Protein AF-A0A960UY89-F1 (afdb_monomer_lite)

Radius of gyration: 18.7 Å; chains: 1; bounding box: 37×29×59 Å

Structure (mmCIF, N/CA/C/O backbone):
data_AF-A0A960UY89-F1
#
_entry.id   AF-A0A960UY89-F1
#
loop_
_atom_site.group_PDB
_atom_site.id
_atom_site.type_symbol
_atom_site.label_atom_id
_atom_site.label_alt_id
_atom_site.label_comp_id
_atom_site.label_asym_id
_atom_site.label_entity_id
_atom_site.label_seq_id
_atom_site.pdbx_PDB_ins_code
_atom_site.Cartn_x
_atom_site.Cartn_y
_atom_site.Cartn_z
_atom_site.occupancy
_atom_site.B_iso_or_equiv
_atom_site.auth_seq_id
_atom_site.auth_comp_id
_atom_site.auth_asym_id
_atom_site.auth_atom_id
_atom_site.pdbx_PDB_model_num
ATOM 1 N N . MET A 1 1 ? 2.721 9.645 -23.659 1.00 60.47 1 MET A N 1
ATOM 2 C CA . MET A 1 1 ? 1.704 9.927 -22.624 1.00 60.47 1 MET A CA 1
ATOM 3 C C . MET A 1 1 ? 2.006 11.306 -22.073 1.00 60.47 1 MET A C 1
ATOM 5 O O . MET A 1 1 ? 3.174 11.582 -21.833 1.00 60.47 1 MET A O 1
ATOM 9 N N . ASP A 1 2 ? 1.003 12.168 -21.956 1.00 86.25 2 ASP A N 1
ATOM 10 C CA . ASP A 1 2 ? 1.181 13.529 -21.443 1.00 86.25 2 ASP A CA 1
ATOM 11 C C . ASP A 1 2 ? 1.506 13.514 -19.926 1.00 86.25 2 ASP A C 1
ATOM 13 O O . ASP A 1 2 ? 0.826 12.799 -19.178 1.00 86.25 2 ASP A O 1
ATOM 17 N N . PRO A 1 3 ? 2.523 14.264 -19.446 1.00 80.94 3 PRO A N 1
ATOM 18 C CA . PRO A 1 3 ? 2.884 14.326 -18.028 1.00 80.94 3 PRO A CA 1
ATOM 19 C C . PRO A 1 3 ? 1.728 14.700 -17.087 1.00 80.94 3 PRO A C 1
ATOM 21 O O . PRO A 1 3 ? 1.661 14.178 -15.972 1.00 80.94 3 PRO A O 1
ATOM 24 N N . GLN A 1 4 ? 0.783 15.545 -17.519 1.00 85.75 4 GLN A N 1
ATOM 25 C CA . GLN A 1 4 ? -0.360 15.925 -16.678 1.00 85.75 4 GLN A CA 1
ATOM 26 C C . GLN A 1 4 ? -1.356 14.769 -16.526 1.00 85.75 4 GLN A C 1
ATOM 28 O O . GLN A 1 4 ? -1.963 14.597 -15.467 1.00 85.75 4 GLN A O 1
ATOM 33 N N . SER A 1 5 ? -1.527 13.943 -17.561 1.00 87.19 5 SER A N 1
ATOM 34 C CA . SER A 1 5 ? -2.314 12.706 -17.470 1.00 87.19 5 SER A CA 1
ATOM 35 C C . SER A 1 5 ? -1.720 11.719 -16.460 1.00 87.19 5 SER A C 1
ATOM 37 O O . SER A 1 5 ? -2.461 11.092 -15.706 1.00 87.19 5 SER A O 1
ATOM 39 N N . VAL A 1 6 ? -0.392 11.594 -16.419 1.00 84.94 6 VAL A N 1
ATOM 40 C CA . VAL A 1 6 ? 0.311 10.702 -15.482 1.00 84.94 6 VAL A CA 1
ATOM 41 C C . VAL A 1 6 ? 0.147 11.185 -14.049 1.00 84.94 6 VAL A C 1
ATOM 43 O O . VAL A 1 6 ? -0.179 10.389 -13.173 1.00 84.94 6 VAL A O 1
ATOM 46 N N . ALA A 1 7 ? 0.343 12.483 -13.810 1.00 83.38 7 ALA A N 1
ATOM 47 C CA . ALA A 1 7 ? 0.178 13.070 -12.486 1.00 83.38 7 ALA A CA 1
ATOM 48 C C . ALA A 1 7 ? -1.252 12.866 -11.960 1.00 83.38 7 ALA A C 1
ATOM 50 O O . ALA A 1 7 ? -1.435 12.440 -10.821 1.00 83.38 7 ALA A O 1
ATOM 51 N N . ARG A 1 8 ? -2.266 13.071 -12.813 1.00 89.06 8 ARG A N 1
ATOM 52 C CA . ARG A 1 8 ? -3.670 12.794 -12.471 1.00 89.06 8 ARG A CA 1
ATOM 53 C C . ARG A 1 8 ? -3.909 11.322 -12.140 1.00 89.06 8 ARG A C 1
ATOM 55 O O . ARG A 1 8 ? -4.555 11.036 -11.137 1.00 89.06 8 ARG A O 1
ATOM 62 N N . GLN A 1 9 ? -3.363 10.396 -12.929 1.00 89.50 9 GLN A N 1
ATOM 63 C CA . GLN A 1 9 ? -3.503 8.966 -12.648 1.00 89.50 9 GLN A CA 1
ATOM 64 C C . GLN A 1 9 ? -2.811 8.570 -11.337 1.00 89.50 9 GLN A C 1
ATOM 66 O O . GLN A 1 9 ? -3.361 7.795 -10.560 1.00 89.50 9 GLN A O 1
ATOM 71 N N . ALA A 1 10 ? -1.626 9.116 -11.063 1.00 87.25 10 ALA A N 1
ATOM 72 C CA . ALA A 1 10 ? -0.887 8.839 -9.836 1.00 87.25 10 ALA A CA 1
ATOM 73 C C . ALA A 1 10 ? -1.630 9.347 -8.586 1.00 87.25 10 ALA A C 1
ATOM 75 O O . ALA A 1 10 ? -1.672 8.642 -7.578 1.00 87.25 10 ALA A O 1
ATOM 76 N N . LEU A 1 11 ? -2.272 10.518 -8.673 1.00 90.19 11 LEU A N 1
ATOM 77 C CA . LEU A 1 11 ? -3.156 11.040 -7.624 1.00 90.19 11 LEU A CA 1
ATOM 78 C C . LEU A 1 11 ? -4.372 10.132 -7.403 1.00 90.19 11 LEU A C 1
ATOM 80 O O . LEU A 1 11 ? -4.652 9.744 -6.271 1.00 90.19 11 LEU A O 1
ATOM 84 N N . GLN A 1 12 ? -5.052 9.733 -8.483 1.00 91.81 12 GLN A N 1
ATOM 85 C CA . GLN A 1 12 ? -6.197 8.820 -8.401 1.00 91.81 12 GLN A CA 1
ATOM 86 C C . GLN A 1 12 ? -5.821 7.471 -7.782 1.00 91.81 12 GLN A C 1
ATOM 88 O O . GLN A 1 12 ? -6.587 6.917 -6.999 1.00 91.81 12 GLN A O 1
ATOM 93 N N . ASP A 1 13 ? -4.646 6.936 -8.105 1.00 88.75 13 ASP A N 1
ATOM 94 C CA . ASP A 1 13 ? -4.158 5.685 -7.530 1.00 88.75 13 ASP A CA 1
ATOM 95 C C . ASP A 1 13 ? -3.875 5.809 -6.026 1.00 88.75 13 ASP A C 1
ATOM 97 O O . ASP A 1 13 ? -4.218 4.901 -5.264 1.00 88.75 13 ASP A O 1
ATOM 101 N N . GLY A 1 14 ? -3.287 6.931 -5.594 1.00 88.00 14 GLY A N 1
ATOM 102 C CA . GLY A 1 14 ? -3.092 7.243 -4.177 1.00 88.00 14 GLY A CA 1
ATOM 103 C C . GLY A 1 14 ? -4.417 7.290 -3.420 1.00 88.00 14 GLY A C 1
ATOM 104 O O . GLY A 1 14 ? -4.580 6.597 -2.411 1.00 88.00 14 GLY A O 1
ATOM 105 N N . GLN A 1 15 ? -5.391 8.023 -3.963 1.00 91.88 15 GLN A N 1
ATOM 106 C CA . GLN A 1 15 ? -6.732 8.131 -3.396 1.00 91.88 15 GLN A CA 1
ATOM 107 C C . GLN A 1 15 ? -7.441 6.770 -3.337 1.00 91.88 15 GLN A C 1
ATOM 109 O O . GLN A 1 15 ? -7.942 6.385 -2.283 1.00 91.88 15 GLN A O 1
ATOM 114 N N . ARG A 1 16 ? -7.413 5.987 -4.424 1.00 93.50 16 ARG A N 1
ATOM 115 C CA . ARG A 1 16 ? -8.025 4.648 -4.475 1.00 93.50 16 ARG A CA 1
ATOM 116 C C . ARG A 1 16 ? -7.434 3.700 -3.439 1.00 93.50 16 ARG A C 1
ATOM 118 O O . ARG A 1 16 ? -8.185 2.972 -2.793 1.00 93.50 16 ARG A O 1
ATOM 125 N N . LEU A 1 17 ? -6.106 3.686 -3.268 1.00 91.94 17 LEU A N 1
ATOM 126 C CA . LEU A 1 17 ? -5.483 2.810 -2.273 1.00 91.94 17 LEU A CA 1
ATOM 127 C C . LEU A 1 17 ? -5.895 3.216 -0.855 1.00 91.94 17 LEU A C 1
ATOM 129 O O . LEU A 1 17 ? -6.235 2.346 -0.049 1.00 91.94 17 LEU A O 1
ATOM 133 N N . LYS A 1 18 ? -5.896 4.522 -0.564 1.00 92.88 18 LYS A N 1
ATOM 134 C CA . LYS A 1 18 ? -6.349 5.071 0.718 1.00 92.88 18 LYS A CA 1
ATOM 135 C C . LYS A 1 18 ? -7.801 4.697 0.999 1.00 92.88 18 LYS A C 1
ATOM 137 O O . LYS A 1 18 ? -8.069 4.097 2.034 1.00 92.88 18 LYS A O 1
ATOM 142 N N . GLU A 1 19 ? -8.714 4.991 0.076 1.00 93.88 19 GLU A N 1
ATOM 143 C CA . GLU A 1 19 ? -10.149 4.711 0.209 1.00 93.88 19 GLU A CA 1
ATOM 144 C C . GLU A 1 19 ? -10.429 3.220 0.390 1.00 93.88 19 GLU A C 1
ATOM 146 O O . GLU A 1 19 ? -11.177 2.841 1.289 1.00 93.88 19 GLU A O 1
ATOM 151 N N . TYR A 1 20 ? -9.786 2.360 -0.405 1.00 94.56 20 TYR A N 1
ATOM 152 C CA . TYR A 1 20 ? -9.927 0.913 -0.268 1.00 94.56 20 TYR A CA 1
ATOM 153 C C . TYR A 1 20 ? -9.463 0.431 1.112 1.00 94.56 20 TYR A C 1
ATOM 155 O O . TYR A 1 20 ? -10.177 -0.302 1.799 1.00 94.56 20 TYR A O 1
ATOM 163 N N . THR A 1 21 ? -8.273 0.864 1.532 1.00 94.00 21 THR A N 1
ATOM 164 C CA . THR A 1 21 ? -7.660 0.451 2.802 1.00 94.00 21 THR A CA 1
ATOM 165 C C . THR A 1 21 ? -8.494 0.938 3.985 1.00 94.00 21 THR A C 1
ATOM 167 O O . THR A 1 21 ? -8.868 0.153 4.857 1.00 94.00 21 THR A O 1
ATOM 170 N N . GLN A 1 22 ? -8.876 2.214 3.967 1.00 94.06 22 GLN A N 1
ATOM 171 C CA . GLN A 1 22 ? -9.736 2.823 4.971 1.00 94.06 22 GLN A CA 1
ATOM 172 C C . GLN A 1 22 ? -11.115 2.155 5.014 1.00 94.06 22 GLN A C 1
ATOM 174 O O . GLN A 1 22 ? -11.619 1.867 6.097 1.00 94.06 22 GLN A O 1
ATOM 179 N N . GLY A 1 23 ? -11.711 1.855 3.858 1.00 93.81 23 GLY A N 1
ATOM 180 C CA . GLY A 1 23 ? -12.999 1.175 3.760 1.00 93.81 23 GLY A CA 1
ATOM 181 C C . GLY A 1 23 ? -12.979 -0.214 4.400 1.00 93.81 23 GLY A C 1
ATOM 182 O O . GLY A 1 23 ? -13.898 -0.558 5.144 1.00 93.81 23 GLY A O 1
ATOM 183 N N . LYS A 1 24 ? -11.906 -0.991 4.190 1.00 92.69 24 LYS A N 1
ATOM 184 C CA . LYS A 1 24 ? -11.717 -2.294 4.853 1.00 92.69 24 LYS A CA 1
ATOM 185 C C . LYS A 1 24 ? -11.602 -2.155 6.370 1.00 92.69 24 LYS A C 1
ATOM 187 O O . LYS A 1 24 ? -12.301 -2.857 7.094 1.00 92.69 24 LYS A O 1
ATOM 192 N N . MET A 1 25 ? -10.779 -1.222 6.842 1.00 94.12 25 MET A N 1
ATOM 193 C CA . MET A 1 25 ? -10.590 -0.961 8.274 1.00 94.12 25 MET A CA 1
ATOM 194 C C . MET A 1 25 ? -11.889 -0.506 8.959 1.00 94.12 25 MET A C 1
ATOM 196 O O . MET A 1 25 ? -12.242 -1.003 10.028 1.00 94.12 25 MET A O 1
ATOM 200 N N . ILE A 1 26 ? -12.646 0.398 8.328 1.00 91.31 26 ILE A N 1
ATOM 201 C CA . ILE A 1 26 ? -13.931 0.887 8.850 1.00 91.31 26 ILE A CA 1
ATOM 202 C C . ILE A 1 26 ? -14.976 -0.232 8.890 1.00 91.31 26 ILE A C 1
ATOM 204 O O . ILE A 1 26 ? 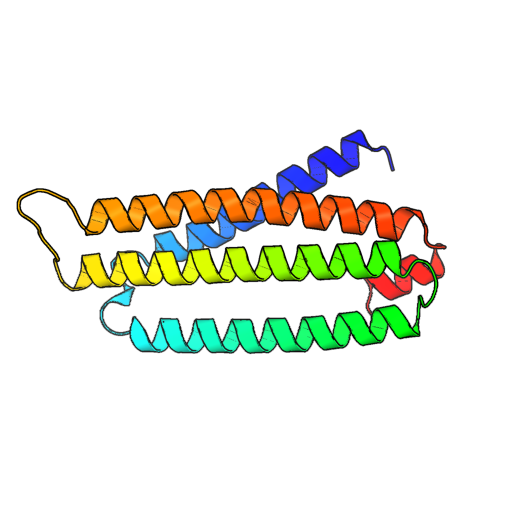-15.698 -0.343 9.877 1.00 91.31 26 ILE A O 1
ATOM 208 N N . ALA A 1 27 ? -15.046 -1.087 7.865 1.00 90.50 27 ALA A N 1
ATOM 209 C CA . ALA A 1 27 ? -16.001 -2.198 7.825 1.00 90.50 27 ALA A CA 1
ATOM 210 C C . ALA A 1 27 ? -15.834 -3.186 8.997 1.00 90.50 27 ALA A C 1
ATOM 212 O O . ALA A 1 27 ? -16.797 -3.854 9.396 1.00 90.50 27 ALA A O 1
ATOM 213 N N . TRP A 1 28 ? -14.617 -3.259 9.539 1.00 88.69 28 TRP A N 1
ATOM 214 C CA . TRP A 1 28 ? -14.214 -4.109 10.656 1.00 88.69 28 TRP A CA 1
ATOM 215 C C . TRP A 1 28 ? -14.244 -3.412 12.021 1.00 88.69 28 TRP A C 1
ATOM 217 O O . TRP A 1 28 ? -14.101 -4.078 13.045 1.00 88.69 28 TRP A O 1
ATOM 227 N N . ASN A 1 29 ? -14.464 -2.096 12.061 1.00 87.19 29 ASN A N 1
ATOM 228 C CA . ASN A 1 29 ? -14.492 -1.322 13.300 1.00 87.19 29 ASN A CA 1
ATOM 229 C C . ASN A 1 29 ? -15.499 -1.901 14.312 1.00 87.19 29 ASN A C 1
ATOM 231 O O . ASN A 1 29 ? -16.674 -2.085 13.987 1.00 87.19 29 ASN A O 1
ATOM 235 N N . GLY A 1 30 ? -15.028 -2.209 15.523 1.00 80.62 30 GLY A N 1
ATOM 236 C CA . GLY A 1 30 ? -15.831 -2.787 16.606 1.00 80.62 30 GLY A CA 1
ATOM 237 C C . GLY A 1 30 ? -16.211 -4.263 16.424 1.00 80.62 30 GLY A C 1
ATOM 238 O O . GLY A 1 30 ? -16.789 -4.855 17.329 1.00 80.62 30 GLY A O 1
ATOM 239 N N . LYS A 1 31 ? -15.874 -4.885 15.285 1.00 88.88 31 LYS A N 1
ATOM 240 C CA . LYS A 1 31 ? -16.177 -6.301 14.988 1.00 88.88 31 LYS A CA 1
ATOM 241 C C . LYS A 1 31 ? -14.987 -7.234 15.202 1.00 88.88 31 LYS A C 1
ATOM 243 O O . LYS A 1 31 ? -15.138 -8.447 15.109 1.00 88.88 31 LYS A O 1
ATOM 248 N N . VAL A 1 32 ? -13.806 -6.679 15.463 1.00 90.75 32 VAL A N 1
ATOM 249 C CA . VAL A 1 32 ? -12.542 -7.428 15.519 1.00 90.75 32 VAL A CA 1
ATOM 250 C C . VAL A 1 32 ? -12.079 -7.768 16.933 1.00 90.75 32 VAL A C 1
ATOM 252 O O . VAL A 1 32 ? -11.081 -8.460 17.065 1.00 90.75 32 VAL A O 1
ATOM 255 N N . CYS A 1 33 ? -12.781 -7.345 17.992 1.00 90.12 33 CYS A N 1
ATOM 256 C CA . CYS A 1 33 ? -12.284 -7.462 19.371 1.00 90.12 33 CYS A CA 1
ATOM 257 C C . CYS A 1 33 ? -11.886 -8.888 19.7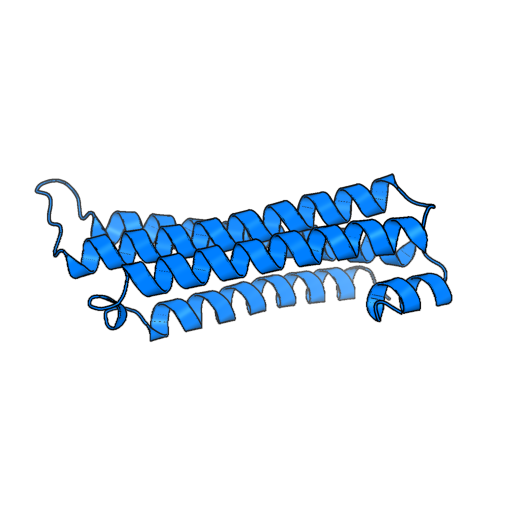82 1.00 90.12 33 CYS A C 1
ATOM 259 O O . CYS A 1 33 ? -10.818 -9.076 20.357 1.00 90.12 33 CYS A O 1
ATOM 261 N N . ASN A 1 34 ? -12.688 -9.894 19.425 1.00 89.50 34 ASN A N 1
ATOM 262 C CA . ASN A 1 34 ? -12.427 -11.287 19.808 1.00 89.50 34 ASN A CA 1
ATOM 263 C C . ASN A 1 34 ? -11.284 -11.946 19.011 1.00 89.50 34 ASN A C 1
ATOM 265 O O . ASN A 1 34 ? -10.751 -12.954 19.455 1.00 89.50 34 ASN A O 1
ATOM 269 N N . GLY A 1 35 ? -10.912 -11.396 17.850 1.00 91.31 35 GLY A N 1
ATOM 270 C CA . GLY A 1 35 ? -9.905 -11.964 16.941 1.00 91.31 35 GLY A CA 1
ATOM 271 C C . GLY A 1 35 ? -8.790 -10.985 16.573 1.00 91.31 35 GLY A C 1
ATOM 272 O O . GLY A 1 35 ? -8.091 -11.192 15.585 1.00 91.31 35 GLY A O 1
ATOM 273 N N . LEU A 1 36 ? -8.639 -9.889 17.325 1.00 93.94 36 LEU A N 1
ATOM 274 C CA . LEU A 1 36 ? -7.764 -8.775 16.954 1.00 93.94 36 LEU A CA 1
ATOM 275 C C . LEU A 1 36 ? -6.299 -9.211 16.839 1.00 93.94 36 LEU A C 1
ATOM 277 O O . LEU A 1 36 ? -5.603 -8.793 15.917 1.00 93.94 36 LEU A O 1
ATOM 281 N N . GLN A 1 37 ? -5.842 -10.064 17.760 1.00 93.81 37 GLN A N 1
ATOM 282 C CA . GLN A 1 37 ? -4.463 -10.555 17.771 1.00 93.81 37 GLN A CA 1
ATOM 283 C C . GLN A 1 37 ? -4.175 -11.498 16.599 1.00 93.81 37 GLN A C 1
ATOM 285 O O . GLN A 1 37 ? -3.116 -11.392 15.980 1.00 93.81 37 GLN A O 1
ATOM 290 N N . ASP A 1 38 ? -5.124 -12.365 16.247 1.00 94.62 38 ASP A N 1
ATOM 291 C CA . ASP A 1 38 ? -4.982 -13.254 15.092 1.00 94.62 38 ASP A CA 1
ATOM 292 C C . ASP A 1 38 ? -5.001 -12.452 13.787 1.00 94.62 38 ASP A C 1
ATOM 294 O O . ASP A 1 38 ? -4.122 -12.618 12.945 1.00 94.62 38 ASP A O 1
ATOM 298 N N . LEU A 1 39 ? -5.912 -11.480 13.663 1.00 93.56 39 LEU A N 1
ATOM 299 C CA . LEU A 1 39 ? -5.963 -10.580 12.511 1.00 93.56 39 LEU A CA 1
ATOM 300 C C . LEU A 1 39 ? -4.671 -9.762 12.356 1.00 93.56 39 LEU A C 1
ATOM 302 O O . LEU A 1 39 ? -4.201 -9.547 11.233 1.00 93.56 39 LEU A O 1
ATOM 306 N N . LYS A 1 40 ? -4.085 -9.311 13.472 1.00 95.25 40 LYS A N 1
ATOM 307 C CA . LYS A 1 40 ? -2.793 -8.620 13.477 1.00 95.25 40 LYS A CA 1
ATOM 308 C C . LYS A 1 40 ? -1.684 -9.529 12.953 1.00 95.25 40 LYS A C 1
ATOM 310 O O . LYS A 1 40 ? -0.974 -9.126 12.033 1.00 95.25 40 LYS A O 1
ATOM 315 N N . ARG A 1 41 ? -1.588 -10.758 13.465 1.00 96.69 41 ARG A N 1
ATOM 316 C CA . ARG A 1 41 ? -0.590 -11.749 13.033 1.00 96.69 41 ARG A CA 1
ATOM 317 C C . ARG A 1 41 ? -0.734 -12.106 11.552 1.00 96.69 41 ARG A C 1
ATOM 319 O O . ARG A 1 41 ? 0.257 -12.134 10.823 1.00 96.69 41 ARG A O 1
ATOM 326 N N . ASP A 1 42 ? -1.960 -12.318 11.083 1.00 95.94 42 ASP A N 1
ATOM 327 C CA . ASP A 1 42 ? -2.251 -12.588 9.672 1.00 95.94 42 ASP A CA 1
ATOM 328 C C . ASP A 1 42 ? -1.841 -11.419 8.777 1.00 95.94 42 ASP A C 1
ATOM 330 O O . ASP A 1 42 ? -1.304 -11.603 7.682 1.00 95.94 42 ASP A O 1
ATOM 334 N N . THR A 1 43 ? -2.078 -10.196 9.245 1.00 95.25 43 THR A N 1
ATOM 335 C CA . THR A 1 43 ? -1.685 -8.984 8.528 1.00 95.25 43 THR A CA 1
ATOM 336 C C . THR A 1 43 ? -0.166 -8.873 8.450 1.00 95.25 43 THR A C 1
ATOM 338 O O . THR A 1 43 ? 0.366 -8.692 7.356 1.00 95.25 43 THR A O 1
ATOM 341 N N . GLU A 1 44 ? 0.547 -9.061 9.562 1.00 96.38 44 GLU A N 1
ATOM 342 C CA . GLU A 1 44 ? 2.015 -9.097 9.600 1.00 96.38 44 GLU A CA 1
ATOM 343 C C . GLU A 1 44 ? 2.579 -10.161 8.641 1.00 96.38 44 GLU A C 1
ATOM 345 O O . GLU A 1 44 ? 3.468 -9.862 7.841 1.00 96.38 44 GLU A O 1
ATOM 350 N N . SER A 1 45 ? 2.006 -11.369 8.634 1.00 96.19 45 SER A N 1
ATOM 351 C CA . SER A 1 45 ? 2.374 -12.444 7.702 1.00 96.19 45 SER A CA 1
ATOM 352 C C . SER A 1 45 ? 2.183 -12.039 6.233 1.00 96.19 45 SER A C 1
ATOM 354 O O . SER A 1 45 ? 3.066 -12.245 5.396 1.00 96.19 45 SER A O 1
ATOM 356 N N . ARG A 1 46 ? 1.067 -11.375 5.903 1.00 95.31 46 ARG A N 1
ATOM 357 C CA . ARG A 1 46 ? 0.820 -10.855 4.547 1.00 95.31 46 ARG A CA 1
ATOM 358 C C . ARG A 1 46 ? 1.843 -9.809 4.126 1.00 95.31 46 ARG A C 1
ATOM 360 O O . ARG A 1 46 ? 2.273 -9.826 2.974 1.00 95.31 46 ARG A O 1
ATOM 367 N N . PHE A 1 47 ? 2.272 -8.939 5.035 1.00 96.44 47 PHE A N 1
ATOM 368 C CA . PHE A 1 47 ? 3.343 -7.990 4.737 1.00 96.44 47 PHE A CA 1
ATOM 369 C C . PHE A 1 47 ? 4.690 -8.675 4.513 1.00 96.44 47 PHE A C 1
ATOM 371 O O . PHE A 1 47 ? 5.411 -8.268 3.606 1.00 96.44 47 PHE A O 1
ATOM 378 N N . GLN A 1 48 ? 5.003 -9.753 5.236 1.00 95.69 48 GLN A N 1
ATOM 379 C CA . GLN A 1 48 ? 6.207 -10.547 4.957 1.00 95.69 48 GLN A CA 1
ATOM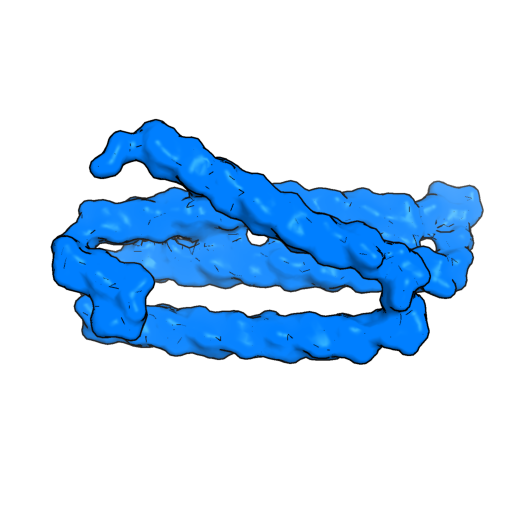 380 C C . GLN A 1 48 ? 6.183 -11.148 3.545 1.00 95.69 48 GLN A C 1
ATOM 382 O O . GLN A 1 48 ? 7.173 -11.051 2.818 1.00 95.69 48 GLN A O 1
ATOM 387 N N . MET A 1 49 ? 5.037 -11.677 3.103 1.00 95.69 49 MET A N 1
ATOM 388 C CA . MET A 1 49 ? 4.880 -12.159 1.723 1.00 95.69 49 MET A CA 1
ATOM 389 C C . MET A 1 49 ? 5.059 -11.035 0.690 1.00 95.69 49 MET A C 1
ATOM 391 O O . MET A 1 49 ? 5.704 -11.239 -0.338 1.00 95.69 49 MET A O 1
ATOM 395 N N . ILE A 1 50 ? 4.537 -9.832 0.961 1.00 94.38 50 ILE A N 1
ATOM 396 C CA . ILE A 1 50 ? 4.729 -8.657 0.091 1.00 94.38 50 ILE A CA 1
ATOM 397 C C . ILE A 1 50 ? 6.213 -8.275 0.006 1.00 94.38 50 ILE A C 1
ATOM 399 O O . ILE A 1 50 ? 6.713 -8.018 -1.090 1.00 94.38 50 ILE A O 1
ATOM 403 N N . LEU A 1 51 ? 6.933 -8.272 1.132 1.00 94.19 51 LEU A N 1
ATOM 404 C CA . LEU A 1 51 ? 8.365 -7.969 1.166 1.00 94.19 51 LEU A CA 1
ATOM 405 C C . LEU A 1 51 ? 9.170 -8.961 0.318 1.00 94.19 51 LEU A C 1
ATOM 407 O O . LEU A 1 51 ? 9.982 -8.534 -0.503 1.00 94.19 51 LEU A O 1
ATOM 411 N N . GLN A 1 52 ? 8.901 -10.261 0.453 1.00 94.62 52 GLN A N 1
ATOM 412 C CA . GLN A 1 52 ? 9.543 -11.304 -0.354 1.00 94.62 52 GLN A CA 1
ATOM 413 C C . GLN A 1 52 ? 9.220 -11.149 -1.846 1.00 94.62 52 GLN A C 1
ATOM 415 O O . GLN A 1 52 ? 10.119 -11.149 -2.687 1.00 94.62 52 GLN A O 1
ATOM 420 N N . ALA A 1 53 ? 7.947 -10.930 -2.191 1.00 93.44 53 ALA A N 1
ATOM 421 C CA . ALA A 1 53 ? 7.529 -10.711 -3.575 1.00 93.44 53 ALA A CA 1
ATOM 422 C C . ALA A 1 53 ? 8.204 -9.476 -4.198 1.00 93.44 53 ALA A C 1
ATOM 424 O O . ALA A 1 53 ? 8.600 -9.499 -5.364 1.00 93.44 53 ALA A O 1
ATOM 425 N N . ASN A 1 54 ? 8.381 -8.404 -3.424 1.00 93.75 54 ASN A N 1
ATOM 426 C CA . ASN A 1 54 ? 9.083 -7.208 -3.878 1.00 93.75 54 ASN A CA 1
ATOM 427 C C . ASN A 1 54 ? 10.580 -7.439 -4.083 1.00 93.75 54 ASN A C 1
ATOM 429 O O . ASN A 1 54 ? 11.130 -6.903 -5.042 1.00 93.75 54 ASN A O 1
ATOM 433 N N . GLN A 1 55 ? 11.232 -8.221 -3.217 1.00 93.81 55 GLN A N 1
ATOM 434 C CA . GLN A 1 55 ? 12.635 -8.599 -3.402 1.00 93.81 55 GLN A CA 1
ATOM 435 C C . GLN A 1 55 ? 12.807 -9.400 -4.694 1.00 93.81 55 GLN A C 1
ATOM 437 O O . GLN A 1 55 ? 13.651 -9.055 -5.518 1.00 93.81 55 GLN A O 1
ATOM 442 N N . HIS A 1 56 ? 11.948 -10.396 -4.931 1.00 92.69 56 HIS A N 1
ATOM 443 C CA . HIS A 1 56 ? 11.955 -11.152 -6.183 1.00 92.69 56 HIS A CA 1
ATOM 444 C C . HIS A 1 56 ? 11.735 -10.256 -7.402 1.00 92.69 56 HIS A C 1
ATOM 446 O O . HIS A 1 56 ? 12.457 -10.370 -8.392 1.00 92.69 56 HIS A O 1
ATOM 452 N N . LEU A 1 57 ? 10.783 -9.324 -7.326 1.00 91.69 57 LEU A N 1
ATOM 453 C CA . LEU A 1 57 ? 10.550 -8.359 -8.393 1.00 91.69 57 LEU A CA 1
ATOM 454 C C . LEU A 1 57 ? 11.779 -7.471 -8.640 1.00 91.69 57 LEU A C 1
ATOM 456 O O . LEU A 1 57 ? 12.130 -7.228 -9.792 1.00 91.69 57 LEU A O 1
ATOM 460 N N . GLN A 1 58 ? 12.454 -7.021 -7.580 1.00 93.50 58 GLN A N 1
ATOM 461 C CA . GLN A 1 58 ? 13.672 -6.218 -7.676 1.00 93.50 58 GLN A CA 1
ATOM 462 C C . GLN A 1 58 ? 14.797 -6.970 -8.379 1.00 93.50 58 GLN A C 1
ATOM 464 O O . GLN A 1 58 ? 15.401 -6.431 -9.309 1.00 93.50 58 GLN A O 1
ATOM 469 N N . THR A 1 59 ? 15.040 -8.222 -7.992 1.00 92.31 59 THR A N 1
ATOM 470 C CA . THR A 1 59 ? 16.043 -9.077 -8.634 1.00 92.31 59 THR A CA 1
ATOM 471 C C . THR A 1 59 ? 15.695 -9.345 -10.098 1.00 92.31 59 THR A C 1
ATOM 473 O O . THR A 1 59 ? 16.554 -9.216 -10.970 1.00 92.31 59 THR A O 1
ATOM 476 N N . ASN A 1 60 ? 14.431 -9.657 -10.394 1.00 90.25 60 ASN A N 1
ATOM 477 C CA . ASN A 1 60 ? 13.983 -9.932 -11.758 1.00 90.25 60 ASN A CA 1
ATOM 478 C C . ASN A 1 60 ? 14.119 -8.703 -12.659 1.00 90.25 60 ASN A C 1
ATOM 480 O O . ASN A 1 60 ? 14.640 -8.817 -13.767 1.00 90.25 60 ASN A O 1
ATOM 484 N N . MET A 1 61 ? 13.710 -7.524 -12.186 1.00 90.62 61 MET A N 1
ATOM 485 C CA . MET A 1 61 ? 13.860 -6.284 -12.948 1.00 90.62 61 MET A CA 1
ATOM 486 C C . MET A 1 61 ? 15.331 -5.932 -13.174 1.00 90.62 61 MET A C 1
ATOM 488 O O . MET A 1 61 ? 15.679 -5.522 -14.274 1.00 90.62 61 MET A O 1
ATOM 492 N N . ALA A 1 62 ? 16.206 -6.138 -12.184 1.00 91.81 62 ALA A N 1
ATOM 493 C CA . ALA A 1 62 ? 17.641 -5.903 -12.348 1.00 91.81 62 ALA A CA 1
ATOM 494 C C . ALA A 1 62 ? 18.287 -6.834 -13.388 1.00 91.81 62 ALA A C 1
ATOM 496 O O . ALA A 1 62 ? 19.214 -6.424 -14.078 1.00 91.81 62 ALA A O 1
ATOM 497 N N . ARG A 1 63 ? 17.785 -8.069 -13.526 1.00 90.44 63 ARG A N 1
ATOM 498 C CA . ARG A 1 63 ? 18.274 -9.033 -14.520 1.00 90.44 63 ARG A CA 1
ATOM 499 C C . ARG A 1 63 ? 17.888 -8.666 -15.955 1.00 90.44 63 ARG A C 1
ATOM 501 O O . ARG A 1 63 ? 18.700 -8.848 -16.852 1.00 90.44 63 ARG A O 1
ATOM 508 N N . HIS A 1 64 ? 16.656 -8.207 -16.171 1.00 87.50 64 HIS A N 1
ATOM 509 C CA . HIS A 1 64 ? 16.131 -7.950 -17.521 1.00 87.50 64 HIS A CA 1
ATOM 510 C C . HIS A 1 64 ? 16.347 -6.511 -17.988 1.00 87.50 64 HIS A C 1
ATOM 512 O O . HIS A 1 64 ? 16.401 -6.260 -19.184 1.00 87.50 64 HIS A O 1
ATOM 518 N N . VAL A 1 65 ? 16.472 -5.578 -17.046 1.00 87.88 65 VAL A N 1
ATOM 519 C CA . VAL A 1 65 ? 16.733 -4.164 -17.307 1.00 87.88 65 VAL A CA 1
ATOM 520 C C . VAL A 1 65 ? 17.904 -3.748 -16.417 1.00 87.88 65 VAL A C 1
ATOM 522 O O . VAL A 1 65 ? 17.682 -3.136 -15.368 1.00 87.88 65 VAL A O 1
ATOM 525 N N . PRO A 1 66 ? 19.143 -4.163 -16.749 1.00 86.88 66 PRO A N 1
ATOM 526 C CA . PRO A 1 66 ? 20.320 -3.849 -15.943 1.00 86.88 66 PRO A CA 1
ATOM 527 C C . PRO A 1 66 ? 20.649 -2.354 -15.990 1.00 86.88 66 PRO A C 1
ATOM 529 O O . PRO A 1 66 ? 21.048 -1.788 -14.969 1.00 86.88 66 PRO A O 1
ATOM 532 N N . GLU A 1 67 ? 20.394 -1.715 -17.133 1.00 86.19 67 GLU A N 1
ATOM 533 C CA . GLU A 1 67 ? 20.524 -0.276 -17.346 1.00 86.19 67 GLU A CA 1
ATOM 534 C C . GLU A 1 67 ? 19.523 0.516 -16.477 1.00 86.19 67 GLU A C 1
ATOM 536 O O . GLU A 1 67 ? 18.535 -0.022 -15.976 1.00 86.19 67 GLU A O 1
ATOM 541 N N . HIS A 1 68 ? 19.784 1.808 -16.249 1.00 90.75 68 HIS A N 1
ATOM 542 C CA . HIS A 1 68 ? 18.945 2.683 -15.405 1.00 90.75 68 HIS A CA 1
ATOM 543 C C . HIS A 1 68 ? 18.828 2.245 -13.931 1.00 90.75 68 HIS A C 1
ATOM 545 O O . HIS A 1 68 ? 17.765 2.338 -13.307 1.00 90.75 68 HIS A O 1
ATOM 551 N N . GLU A 1 69 ? 19.939 1.790 -13.344 1.00 91.88 69 GLU A N 1
ATOM 552 C CA . GLU A 1 69 ? 20.004 1.384 -11.935 1.00 91.88 69 GLU A CA 1
ATOM 553 C C . GLU A 1 69 ? 19.493 2.465 -10.972 1.00 91.88 69 GLU A C 1
ATOM 555 O O . GLU A 1 69 ? 18.785 2.138 -10.021 1.00 91.88 69 GLU A O 1
ATOM 560 N N . ALA A 1 70 ? 19.805 3.740 -11.218 1.00 93.06 70 ALA A N 1
ATOM 561 C CA . ALA A 1 70 ? 19.370 4.839 -10.360 1.00 93.06 70 ALA A CA 1
ATOM 562 C C . ALA A 1 70 ? 17.835 4.945 -10.302 1.00 93.06 70 ALA A C 1
ATOM 564 O O . ALA A 1 70 ? 17.250 4.995 -9.218 1.00 93.06 70 ALA A O 1
ATOM 565 N N . GLU A 1 71 ? 17.163 4.925 -11.456 1.00 93.81 71 GLU A N 1
ATOM 566 C CA . GLU A 1 71 ? 15.703 4.947 -11.541 1.00 93.81 71 GLU A CA 1
ATOM 567 C C . GLU A 1 71 ? 15.064 3.690 -10.936 1.00 93.81 71 GLU A C 1
ATOM 569 O O . GLU A 1 71 ? 14.068 3.794 -10.214 1.00 93.81 71 GLU A O 1
ATOM 574 N N . ARG A 1 72 ? 15.649 2.511 -11.184 1.00 93.94 72 ARG A N 1
ATOM 575 C CA . ARG A 1 72 ? 15.182 1.241 -10.612 1.00 93.94 72 ARG A CA 1
ATOM 576 C C . ARG A 1 72 ? 15.282 1.261 -9.085 1.00 93.94 72 ARG A C 1
ATOM 578 O O . ARG A 1 72 ? 14.310 0.951 -8.398 1.00 93.94 72 ARG A O 1
ATOM 585 N N . SER A 1 73 ? 16.430 1.664 -8.549 1.00 94.50 73 SER A N 1
ATOM 586 C CA . SER A 1 73 ? 16.677 1.755 -7.108 1.00 94.50 73 SER A CA 1
ATOM 587 C C . SER A 1 73 ? 15.747 2.759 -6.434 1.00 94.50 73 SER A C 1
ATOM 589 O O . SER A 1 73 ? 15.171 2.438 -5.393 1.00 94.50 73 SER A O 1
ATOM 591 N N . LEU A 1 74 ? 15.510 3.920 -7.056 1.00 96.12 74 LEU A N 1
ATOM 592 C CA . LEU A 1 74 ? 14.539 4.899 -6.565 1.00 96.12 74 LEU A CA 1
ATOM 593 C C . LEU A 1 74 ? 13.118 4.321 -6.527 1.00 96.12 74 LEU A C 1
ATOM 595 O O . LEU A 1 74 ? 12.421 4.463 -5.523 1.00 96.12 74 LEU A O 1
ATOM 599 N N . TYR A 1 75 ? 12.685 3.637 -7.591 1.00 95.50 75 TYR A N 1
ATOM 600 C CA . TYR A 1 75 ? 11.369 2.997 -7.625 1.00 95.50 75 TYR A CA 1
ATOM 601 C C . TYR A 1 75 ? 11.195 1.984 -6.482 1.00 95.50 75 TYR A C 1
ATOM 603 O O . TYR A 1 75 ? 10.192 2.031 -5.767 1.00 95.50 75 TYR A O 1
ATOM 611 N N . PHE A 1 76 ? 12.174 1.100 -6.262 1.00 95.88 76 PHE A N 1
ATOM 612 C CA . PHE A 1 76 ? 12.102 0.105 -5.187 1.00 95.88 76 PHE A CA 1
ATOM 613 C C . PHE A 1 76 ? 12.275 0.697 -3.789 1.00 95.88 76 PHE A C 1
ATOM 615 O O . PHE A 1 76 ? 11.701 0.173 -2.834 1.00 95.88 76 PHE A O 1
ATOM 622 N N . GLN A 1 77 ? 13.019 1.792 -3.639 1.00 97.06 77 GLN A N 1
ATOM 623 C CA . GLN A 1 77 ? 13.041 2.553 -2.395 1.00 97.06 77 GLN A CA 1
ATOM 624 C C . GLN A 1 77 ? 11.639 3.078 -2.066 1.00 97.06 77 GLN A C 1
ATOM 626 O O . GLN A 1 77 ? 11.097 2.739 -1.017 1.00 97.06 77 GLN A O 1
ATOM 631 N N . LEU A 1 78 ? 11.015 3.811 -2.988 1.00 97.31 78 LEU A N 1
ATOM 632 C CA . LEU A 1 78 ? 9.692 4.401 -2.766 1.00 97.31 78 LEU A CA 1
ATOM 633 C C . LEU A 1 78 ? 8.597 3.341 -2.607 1.00 97.31 78 LEU A C 1
ATOM 635 O O . LEU A 1 78 ? 7.640 3.535 -1.862 1.00 97.31 78 LEU A O 1
ATOM 639 N N . ARG A 1 79 ? 8.739 2.187 -3.265 1.00 96.12 79 ARG A N 1
ATOM 640 C CA . ARG A 1 79 ? 7.844 1.042 -3.061 1.00 96.12 79 ARG A CA 1
ATOM 641 C C . ARG A 1 79 ? 7.948 0.481 -1.641 1.00 96.12 79 ARG A C 1
ATOM 643 O O . ARG A 1 79 ? 6.913 0.213 -1.036 1.00 96.12 79 ARG A O 1
ATOM 650 N N . ARG A 1 80 ? 9.165 0.358 -1.092 1.00 96.19 80 ARG A N 1
ATOM 651 C CA . ARG A 1 80 ? 9.381 -0.040 0.312 1.00 96.19 80 ARG A CA 1
ATOM 652 C C . ARG A 1 80 ? 8.805 0.985 1.284 1.00 96.19 80 ARG A C 1
ATOM 654 O O . ARG A 1 80 ? 8.153 0.586 2.241 1.00 96.19 80 ARG A O 1
ATOM 661 N N . GLU A 1 81 ? 8.993 2.276 1.022 1.00 95.88 81 GLU A N 1
ATOM 662 C CA . GLU A 1 81 ? 8.401 3.352 1.830 1.00 95.88 81 GLU A CA 1
ATOM 663 C C . GLU A 1 81 ? 6.867 3.274 1.828 1.00 95.88 81 GLU A C 1
ATOM 665 O O . GLU A 1 81 ? 6.245 3.304 2.888 1.00 95.88 81 GLU A O 1
ATOM 670 N N . ARG A 1 82 ? 6.248 3.068 0.658 1.00 95.75 82 ARG A N 1
ATOM 671 C CA . ARG A 1 82 ? 4.797 2.867 0.532 1.00 95.75 82 ARG A CA 1
ATOM 672 C C . ARG A 1 82 ? 4.309 1.668 1.338 1.00 95.75 82 ARG A C 1
ATOM 674 O O . ARG A 1 82 ? 3.296 1.764 2.029 1.00 95.75 82 ARG A O 1
ATOM 681 N N . ASP A 1 83 ? 5.002 0.536 1.246 1.00 95.75 83 ASP A N 1
ATOM 682 C CA . ASP A 1 83 ? 4.623 -0.676 1.981 1.00 95.75 83 ASP A CA 1
ATOM 683 C C . ASP A 1 83 ? 4.800 -0.506 3.497 1.00 95.75 83 ASP A C 1
ATOM 685 O O . ASP A 1 83 ? 3.965 -0.989 4.262 1.00 95.75 83 ASP A O 1
ATOM 689 N N . ALA A 1 84 ? 5.824 0.235 3.932 1.00 94.69 84 ALA A N 1
ATOM 690 C CA . ALA A 1 84 ? 6.028 0.591 5.333 1.00 94.69 84 ALA A CA 1
ATOM 691 C C . ALA A 1 84 ? 4.921 1.518 5.865 1.00 94.69 84 ALA A C 1
ATOM 693 O O . ALA A 1 84 ? 4.415 1.285 6.962 1.00 94.69 84 ALA A O 1
ATOM 694 N N . GLU A 1 85 ? 4.488 2.519 5.092 1.00 94.94 85 GLU A N 1
ATOM 695 C CA . GLU A 1 85 ? 3.354 3.378 5.466 1.00 94.94 85 GLU A CA 1
ATOM 696 C C . GLU A 1 85 ? 2.038 2.594 5.520 1.00 94.94 85 GLU A C 1
ATOM 698 O O . GLU A 1 85 ? 1.252 2.755 6.456 1.00 94.94 85 GLU A O 1
ATOM 703 N N . LEU A 1 86 ? 1.807 1.683 4.567 1.00 95.94 86 LEU A N 1
ATOM 704 C CA . LEU A 1 86 ? 0.633 0.810 4.588 1.00 95.94 86 LEU A CA 1
ATOM 705 C C . LEU A 1 86 ? 0.642 -0.096 5.828 1.00 95.94 86 LEU A C 1
ATOM 707 O O . LEU A 1 86 ? -0.386 -0.243 6.490 1.00 95.94 86 LEU A O 1
ATOM 711 N N . TYR A 1 87 ? 1.798 -0.668 6.174 1.00 96.25 87 TYR A N 1
ATOM 712 C CA . TYR A 1 87 ? 1.978 -1.450 7.396 1.00 96.25 87 TYR A CA 1
ATOM 713 C C . TYR A 1 87 ? 1.709 -0.611 8.650 1.00 96.25 87 TYR A C 1
ATOM 715 O O . TYR A 1 87 ? 0.929 -1.015 9.512 1.00 96.25 87 TYR A O 1
ATOM 723 N N . ALA A 1 88 ? 2.295 0.586 8.733 1.00 95.31 88 ALA A N 1
ATOM 724 C CA . ALA A 1 88 ? 2.104 1.498 9.854 1.00 95.31 88 ALA A CA 1
ATOM 725 C C . ALA A 1 88 ? 0.633 1.909 10.019 1.00 95.31 88 ALA A C 1
ATOM 727 O O . ALA A 1 88 ? 0.144 1.979 11.146 1.00 95.31 88 ALA A O 1
ATOM 728 N N . ALA A 1 89 ? -0.095 2.122 8.918 1.00 96.06 89 ALA A N 1
ATOM 729 C CA . ALA A 1 89 ? -1.529 2.394 8.946 1.00 96.06 89 ALA A CA 1
ATOM 730 C C . ALA A 1 89 ? -2.330 1.213 9.522 1.00 96.06 89 ALA A C 1
ATOM 732 O O . ALA A 1 89 ? -3.215 1.425 10.351 1.00 96.06 89 ALA A O 1
ATOM 733 N N . TRP A 1 90 ? -1.997 -0.027 9.148 1.00 96.56 90 TRP A N 1
ATOM 734 C CA . TRP A 1 90 ? -2.609 -1.225 9.738 1.00 96.56 90 TRP A CA 1
ATOM 735 C C . TRP A 1 90 ? -2.290 -1.381 11.223 1.00 96.56 90 TRP A C 1
ATOM 737 O O . TRP A 1 90 ? -3.193 -1.643 12.015 1.00 96.56 90 TRP A O 1
ATOM 747 N N . MET A 1 91 ? -1.041 -1.159 11.629 1.00 96.62 91 MET A N 1
ATOM 748 C CA . MET A 1 91 ? -0.664 -1.225 13.042 1.00 96.62 91 MET A CA 1
ATOM 749 C C . MET A 1 91 ? -1.342 -0.132 13.875 1.00 96.62 91 MET A C 1
ATOM 751 O O . MET A 1 91 ? -1.806 -0.407 14.980 1.00 96.62 91 MET A O 1
ATOM 755 N N . ALA A 1 92 ? -1.469 1.085 13.337 1.00 95.81 92 ALA A N 1
ATOM 756 C CA . ALA A 1 92 ? -2.211 2.166 13.983 1.00 95.81 92 ALA A CA 1
ATOM 757 C C . ALA A 1 92 ? -3.710 1.846 14.092 1.00 95.81 92 ALA A C 1
ATOM 759 O O . ALA A 1 92 ? -4.319 2.105 15.128 1.00 95.81 92 ALA A O 1
ATOM 760 N N . TYR A 1 93 ? -4.298 1.225 13.063 1.00 96.19 93 TYR A N 1
ATOM 761 C CA . TYR A 1 93 ? -5.667 0.718 13.129 1.00 96.19 93 TYR A CA 1
ATOM 762 C C . TYR A 1 93 ? -5.829 -0.326 14.242 1.00 96.19 93 TYR A C 1
ATOM 764 O O . TYR A 1 93 ? -6.757 -0.216 15.039 1.00 96.19 93 TYR A O 1
ATOM 772 N N . PHE A 1 94 ? -4.921 -1.301 14.352 1.00 95.94 94 PHE A N 1
ATOM 773 C CA . PHE A 1 94 ? -4.991 -2.303 15.419 1.00 95.94 94 PHE A CA 1
ATOM 774 C C . PHE A 1 94 ? -4.833 -1.691 16.809 1.00 95.94 94 PHE A C 1
ATOM 776 O O . PHE A 1 94 ? -5.590 -2.060 17.701 1.00 95.94 94 PHE A O 1
ATOM 783 N N . ALA A 1 95 ? -3.936 -0.718 16.987 1.00 93.75 95 ALA A N 1
ATOM 784 C CA . ALA A 1 95 ? -3.801 0.012 18.248 1.00 93.75 95 ALA A CA 1
ATOM 785 C C . ALA A 1 95 ? -5.090 0.770 18.616 1.00 93.75 95 ALA A C 1
ATOM 787 O O . ALA A 1 95 ? -5.526 0.744 19.768 1.00 93.75 95 ALA A O 1
ATOM 788 N N . TRP A 1 96 ? -5.742 1.399 17.632 1.00 94.62 96 TRP A N 1
ATOM 789 C CA . TRP A 1 96 ? -7.036 2.051 17.828 1.00 94.62 96 TRP A CA 1
ATOM 790 C C . TRP A 1 96 ? -8.141 1.052 18.202 1.00 94.62 96 TRP A C 1
ATOM 792 O O . TRP A 1 96 ? -8.909 1.303 19.136 1.00 94.62 96 TRP A O 1
ATOM 802 N N . GLN A 1 97 ? -8.216 -0.093 17.521 1.00 94.56 97 GLN A N 1
ATOM 803 C CA . GLN A 1 97 ? -9.183 -1.139 17.858 1.00 94.56 97 GLN A CA 1
ATOM 804 C C . GLN A 1 97 ? -8.910 -1.729 19.241 1.00 94.56 97 GLN A C 1
ATOM 806 O O . GLN A 1 97 ? -9.848 -1.917 20.002 1.00 94.56 97 GLN A O 1
ATOM 811 N N . GLU A 1 98 ? -7.651 -1.949 19.614 1.00 93.69 98 GLU A N 1
ATOM 812 C CA . GLU A 1 98 ? -7.287 -2.454 20.938 1.00 93.69 98 GLU A CA 1
ATOM 813 C C . GLU A 1 98 ? -7.734 -1.496 22.049 1.00 93.69 98 GLU A C 1
ATOM 815 O O . GLU A 1 98 ? -8.386 -1.923 23.004 1.00 93.69 98 GLU A O 1
ATOM 820 N N . ALA A 1 99 ? -7.459 -0.196 21.892 1.00 90.62 99 ALA A N 1
ATOM 821 C CA . ALA A 1 99 ? -7.916 0.828 22.828 1.00 90.62 99 ALA A CA 1
ATOM 822 C C . ALA A 1 99 ? -9.451 0.860 22.938 1.00 90.62 99 ALA A C 1
ATOM 824 O O . ALA A 1 99 ? -9.984 0.978 24.042 1.00 90.62 99 ALA A O 1
ATOM 825 N N . SER A 1 100 ? -10.145 0.703 21.804 1.00 90.75 100 SER A N 1
ATOM 826 C CA . SER A 1 100 ? -11.611 0.670 21.741 1.00 90.75 100 SER A CA 1
ATOM 827 C C . SER A 1 100 ? -12.186 -0.570 22.436 1.00 90.75 100 SER A C 1
ATOM 829 O O . SER A 1 100 ? -13.094 -0.453 23.252 1.00 90.75 100 SER A O 1
ATOM 831 N N . CYS A 1 101 ? -11.643 -1.756 22.152 1.00 90.38 101 CYS A N 1
ATOM 832 C CA . CYS A 1 101 ? -12.112 -3.033 22.696 1.00 90.38 101 CYS A CA 1
ATOM 833 C C . CYS A 1 101 ? -11.858 -3.167 24.203 1.00 90.38 101 CYS A C 1
ATOM 835 O O . CYS A 1 101 ? -12.637 -3.809 24.898 1.00 90.38 101 CYS A O 1
ATOM 837 N N . GLN A 1 102 ? -10.777 -2.567 24.710 1.00 88.50 102 GLN A N 1
ATOM 838 C CA . GLN A 1 102 ? -10.444 -2.562 26.138 1.00 88.50 102 GLN A CA 1
ATOM 839 C C . GLN A 1 102 ? -11.165 -1.451 26.919 1.00 88.50 102 GLN A C 1
ATOM 841 O O . GLN A 1 102 ? -11.013 -1.381 28.135 1.00 88.50 102 GLN A O 1
ATOM 846 N N . GLY A 1 103 ? -11.917 -0.570 26.245 1.00 80.94 103 GLY A N 1
ATOM 847 C CA . GLY A 1 103 ? -12.622 0.540 26.889 1.00 80.94 103 GLY A CA 1
ATOM 848 C C . GLY A 1 103 ? -11.685 1.504 27.621 1.00 80.94 103 GLY A C 1
ATOM 849 O O . GLY A 1 103 ? -12.019 1.970 28.707 1.00 80.94 103 GLY A O 1
ATOM 850 N N . ARG A 1 104 ? -10.488 1.772 27.075 1.00 77.31 104 ARG A N 1
ATOM 851 C CA . ARG A 1 104 ? -9.497 2.629 27.745 1.00 77.31 104 ARG A CA 1
ATOM 852 C C . ARG A 1 104 ? -10.035 4.054 27.894 1.00 77.31 104 ARG A C 1
ATOM 854 O O . ARG A 1 104 ? -10.244 4.741 26.900 1.00 77.31 104 ARG A O 1
ATOM 861 N N . THR A 1 105 ? -10.173 4.515 29.132 1.00 74.88 105 THR A N 1
ATOM 862 C CA . THR A 1 105 ? -10.548 5.894 29.477 1.00 74.88 105 THR A CA 1
ATOM 863 C C . THR A 1 105 ? -9.452 6.540 30.315 1.00 74.88 105 THR A C 1
ATOM 865 O O . THR A 1 105 ? -8.964 5.915 31.258 1.00 74.88 105 THR A O 1
ATOM 868 N N . ALA A 1 106 ? -9.091 7.789 30.021 1.00 73.81 106 ALA A N 1
ATOM 869 C CA . ALA A 1 106 ? -8.203 8.591 30.858 1.00 73.81 106 ALA A CA 1
ATOM 870 C C . ALA A 1 106 ? -8.907 9.885 31.296 1.00 73.81 106 ALA A C 1
ATOM 872 O O . ALA A 1 106 ? -9.834 10.357 30.647 1.00 73.81 106 ALA A O 1
ATOM 873 N N . TRP A 1 107 ? -8.485 10.454 32.427 1.00 71.94 107 TRP A N 1
ATOM 874 C CA . TRP A 1 107 ? -9.100 11.670 32.984 1.00 71.94 107 TRP A CA 1
ATOM 875 C C . TRP A 1 107 ? -8.797 12.939 32.177 1.00 71.94 107 TRP A C 1
ATOM 877 O O . TRP A 1 107 ? -9.573 13.887 32.220 1.00 71.94 107 TRP A O 1
ATOM 887 N N . PHE A 1 108 ? -7.679 12.958 31.446 1.00 78.81 108 PHE A N 1
ATOM 888 C CA . PHE A 1 108 ? -7.192 14.136 30.714 1.00 78.81 108 PHE A CA 1
ATOM 889 C C . PHE A 1 108 ? -7.049 13.907 29.206 1.00 78.81 108 PHE A C 1
ATOM 891 O O . PHE A 1 108 ? -6.706 14.836 28.478 1.00 78.81 108 PHE A O 1
ATOM 898 N N . SER A 1 109 ? -7.304 12.688 28.731 1.00 82.50 109 SER A N 1
ATOM 899 C CA . SER A 1 109 ? -7.280 12.359 27.311 1.00 82.50 109 SER A CA 1
ATOM 900 C C . SER A 1 109 ? -8.297 11.278 26.973 1.00 82.50 109 SER A C 1
ATOM 902 O O . SER A 1 109 ? -8.750 10.530 27.839 1.00 82.50 109 SER A O 1
ATOM 904 N N . ASP A 1 110 ? -8.649 11.199 25.693 1.00 86.94 110 ASP A N 1
ATOM 905 C CA . ASP A 1 110 ? -9.383 10.075 25.124 1.00 86.94 110 ASP A CA 1
ATOM 906 C C . ASP A 1 110 ? -8.388 9.224 24.312 1.00 86.94 110 ASP A C 1
ATOM 908 O O . ASP A 1 110 ? -8.100 9.550 23.153 1.00 86.94 110 ASP A O 1
ATOM 912 N N . PRO A 1 111 ? -7.844 8.136 24.896 1.00 86.75 111 PRO A N 1
ATOM 913 C CA . PRO A 1 111 ? -6.879 7.276 24.218 1.00 86.75 111 PRO A CA 1
ATOM 914 C C . PRO A 1 111 ? -7.428 6.686 22.916 1.00 86.75 111 PRO A C 1
ATOM 916 O O . PRO A 1 111 ? -6.668 6.405 21.990 1.00 86.75 111 PRO A O 1
ATOM 919 N N . VAL A 1 112 ? -8.747 6.492 22.817 1.00 89.44 112 VAL A N 1
ATOM 920 C CA . VAL A 1 112 ? -9.386 5.974 21.606 1.00 89.44 112 VAL A CA 1
ATOM 921 C C . VAL A 1 112 ? -9.350 7.032 20.507 1.00 89.44 112 VAL A C 1
ATOM 923 O O . VAL A 1 112 ? -8.975 6.724 19.371 1.00 89.44 112 VAL A O 1
ATOM 926 N N . ALA A 1 113 ? -9.694 8.280 20.831 1.00 90.00 113 ALA A N 1
ATOM 927 C CA . ALA A 1 113 ? -9.629 9.391 19.885 1.00 90.00 113 ALA A CA 1
ATOM 928 C C . ALA A 1 113 ? -8.191 9.684 19.427 1.00 90.00 113 ALA A C 1
ATOM 930 O O . ALA A 1 113 ? -7.966 9.887 18.233 1.00 90.00 113 ALA A O 1
ATOM 931 N N . GLU A 1 114 ? -7.214 9.640 20.335 1.00 91.44 114 GLU A N 1
ATOM 932 C CA . GLU A 1 114 ? -5.795 9.831 20.007 1.00 91.44 114 GLU A CA 1
ATOM 933 C C . GLU A 1 114 ? -5.284 8.770 19.027 1.00 91.44 114 GLU A C 1
ATOM 935 O O . GLU A 1 114 ? -4.662 9.100 18.014 1.00 91.44 114 GLU A O 1
ATOM 940 N N . GLN A 1 115 ? -5.588 7.491 19.275 1.00 92.75 115 GLN A N 1
ATOM 941 C CA . GLN A 1 115 ? -5.180 6.411 18.371 1.00 92.75 115 GLN A CA 1
ATOM 942 C C . GLN A 1 115 ? -5.894 6.492 17.019 1.00 92.75 115 GLN A C 1
ATOM 944 O O . GLN A 1 115 ? -5.286 6.240 15.976 1.00 92.75 115 GLN A O 1
ATOM 949 N N . LYS A 1 116 ? -7.166 6.906 17.008 1.00 92.62 116 LYS A N 1
ATOM 950 C CA . LYS A 1 116 ? -7.912 7.155 15.769 1.00 92.62 116 LYS A CA 1
ATOM 951 C C . LYS A 1 116 ? -7.289 8.283 14.947 1.00 92.62 116 LYS A C 1
ATOM 953 O O . LYS A 1 116 ? -7.206 8.175 13.724 1.00 92.62 116 LYS A O 1
ATOM 958 N N . GLU A 1 117 ? -6.853 9.354 15.597 1.00 93.75 117 GLU A N 1
ATOM 959 C CA . GLU A 1 117 ? -6.174 10.469 14.939 1.00 93.75 117 GLU A CA 1
ATOM 960 C C . GLU A 1 117 ? -4.792 10.057 14.416 1.00 93.75 117 GLU A C 1
ATOM 962 O O . GLU A 1 117 ? -4.440 10.354 13.274 1.00 93.75 117 GLU A O 1
ATOM 967 N N . HIS A 1 118 ? -4.033 9.281 15.193 1.00 92.38 118 HIS A N 1
ATOM 968 C CA . HIS A 1 118 ? -2.772 8.709 14.726 1.00 92.38 118 HIS A CA 1
ATOM 969 C C . HIS A 1 118 ? -2.974 7.830 13.480 1.00 92.38 118 HIS A C 1
ATOM 971 O O . HIS A 1 118 ? -2.245 7.979 12.497 1.00 92.38 118 HIS A O 1
ATOM 977 N N . TRP A 1 119 ? -4.003 6.978 13.469 1.00 94.25 119 TRP A N 1
ATOM 978 C CA . TRP A 1 119 ? -4.385 6.199 12.290 1.00 94.25 119 TRP A CA 1
ATOM 979 C C . TRP A 1 119 ? -4.716 7.086 11.080 1.00 94.25 119 TRP A C 1
ATOM 981 O O . TRP A 1 119 ? -4.212 6.833 9.983 1.00 94.25 119 TRP A O 1
ATOM 991 N N . ARG A 1 120 ? -5.495 8.161 11.262 1.00 93.50 120 ARG A N 1
ATOM 992 C CA . ARG A 1 120 ? -5.818 9.107 10.178 1.00 93.50 120 ARG A CA 1
ATOM 993 C C . ARG A 1 120 ? -4.575 9.721 9.542 1.00 93.50 120 ARG A C 1
ATOM 995 O O . ARG A 1 120 ? -4.462 9.715 8.318 1.00 93.50 120 ARG A O 1
ATOM 1002 N N . ARG A 1 121 ? -3.611 10.166 10.350 1.00 93.56 121 ARG A N 1
ATOM 1003 C CA . ARG A 1 121 ? -2.344 10.724 9.844 1.00 93.56 121 ARG A CA 1
ATOM 1004 C C . ARG A 1 121 ? -1.545 9.708 9.028 1.00 93.56 121 ARG A C 1
ATOM 1006 O O . ARG A 1 121 ? -0.972 10.062 8.000 1.00 93.56 121 ARG A O 1
ATOM 1013 N N . ARG A 1 122 ? -1.545 8.429 9.427 1.00 92.38 122 ARG A N 1
ATOM 1014 C CA . ARG A 1 122 ? -0.905 7.353 8.644 1.00 92.38 122 ARG A CA 1
ATOM 1015 C C . ARG A 1 122 ? -1.576 7.138 7.290 1.00 92.38 122 ARG A C 1
ATOM 1017 O O . ARG A 1 122 ? -0.889 6.947 6.291 1.00 92.38 122 ARG A O 1
ATOM 1024 N N . MET A 1 123 ? -2.902 7.245 7.224 1.00 92.88 123 MET A N 1
ATOM 1025 C CA . MET A 1 123 ? -3.631 7.155 5.954 1.00 92.88 123 MET A CA 1
ATOM 1026 C C . MET A 1 123 ? -3.277 8.291 4.979 1.00 92.88 123 MET A C 1
ATOM 1028 O O . MET A 1 123 ? -3.256 8.070 3.769 1.00 92.88 123 MET A O 1
ATOM 1032 N N . GLU A 1 124 ? -2.972 9.491 5.476 1.00 91.25 124 GLU A N 1
ATOM 1033 C CA . GLU A 1 124 ? -2.477 10.601 4.646 1.00 91.25 124 GLU A CA 1
ATOM 1034 C C . GLU A 1 124 ? -1.036 10.376 4.164 1.00 91.25 124 GLU A C 1
ATOM 1036 O O . GLU A 1 124 ? -0.709 10.687 3.017 1.00 91.25 124 GLU A O 1
ATOM 1041 N N . GLY A 1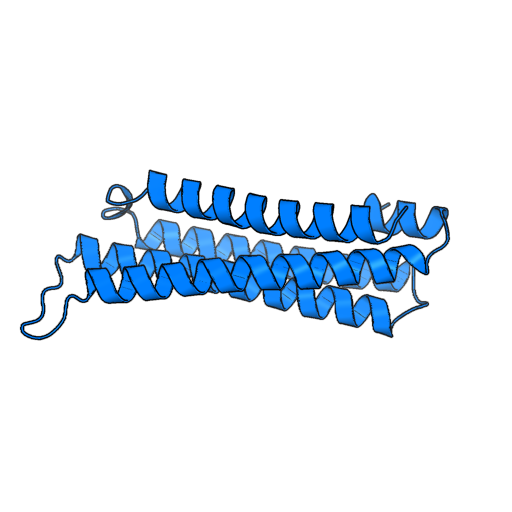 125 ? -0.174 9.801 5.011 1.00 90.69 125 GLY A N 1
ATOM 1042 C CA . GLY A 1 125 ? 1.182 9.388 4.627 1.00 90.69 125 GLY A CA 1
ATOM 1043 C C . GLY A 1 125 ? 1.181 8.339 3.511 1.00 90.69 125 GLY A C 1
ATOM 1044 O O . GLY A 1 125 ? 1.928 8.454 2.533 1.00 90.69 125 GLY A O 1
ATOM 1045 N N . LEU A 1 126 ? 0.269 7.365 3.593 1.00 92.50 126 LEU A N 1
ATOM 1046 C CA . LEU A 1 126 ? 0.082 6.342 2.566 1.00 92.50 126 LEU A CA 1
ATOM 1047 C C . LEU A 1 126 ? -0.244 6.950 1.194 1.00 92.50 126 LEU A C 1
ATOM 1049 O O . LEU A 1 126 ? 0.369 6.580 0.198 1.00 92.50 126 LEU A O 1
ATOM 1053 N N . GLU A 1 127 ? -1.168 7.906 1.128 1.00 92.31 127 GLU A N 1
ATOM 1054 C CA . GLU A 1 127 ? -1.542 8.564 -0.130 1.00 92.31 127 GLU A CA 1
ATOM 1055 C C . GLU A 1 127 ? -0.336 9.231 -0.813 1.00 92.31 127 GLU A C 1
ATOM 1057 O O . GLU A 1 127 ? -0.089 9.021 -2.005 1.00 92.31 127 GLU A O 1
ATOM 1062 N N . LYS A 1 128 ? 0.471 9.964 -0.035 1.00 92.50 128 LYS A N 1
ATOM 1063 C CA . LYS A 1 128 ? 1.686 10.633 -0.526 1.00 92.50 128 LYS A CA 1
ATOM 1064 C C . LYS A 1 128 ? 2.745 9.633 -0.994 1.00 92.50 128 LYS A C 1
ATOM 1066 O O . LYS A 1 128 ? 3.343 9.830 -2.050 1.00 92.50 128 LYS A O 1
ATOM 1071 N N . SER A 1 129 ? 2.963 8.549 -0.249 1.00 94.25 129 SER A N 1
ATOM 1072 C CA . SER A 1 129 ? 3.954 7.526 -0.620 1.00 94.25 129 SER A CA 1
ATOM 1073 C C . SER A 1 129 ? 3.579 6.786 -1.913 1.00 94.25 129 SER A C 1
ATOM 1075 O O . SER A 1 129 ? 4.443 6.544 -2.760 1.00 94.25 129 SER A O 1
ATOM 1077 N N . VAL A 1 130 ? 2.288 6.501 -2.135 1.00 94.38 130 VAL A N 1
ATOM 1078 C CA . VAL A 1 130 ? 1.798 5.920 -3.398 1.00 94.38 130 VAL A CA 1
ATOM 1079 C C . VAL A 1 130 ? 2.040 6.865 -4.566 1.00 94.38 130 VAL A C 1
ATOM 1081 O O . VAL A 1 130 ? 2.534 6.420 -5.604 1.00 94.38 130 VAL A O 1
ATOM 1084 N N . LEU A 1 131 ? 1.721 8.153 -4.401 1.00 93.25 131 LEU A N 1
ATOM 1085 C CA . LEU A 1 131 ? 1.955 9.171 -5.424 1.00 93.25 131 LEU A CA 1
ATOM 1086 C C . LEU A 1 131 ? 3.433 9.198 -5.836 1.00 93.25 131 LEU A C 1
ATOM 1088 O O . LEU A 1 131 ? 3.742 9.043 -7.019 1.00 93.25 131 LEU A O 1
ATOM 1092 N N . SER A 1 132 ? 4.344 9.319 -4.867 1.00 94.12 132 SER A N 1
ATOM 1093 C CA . SER A 1 132 ? 5.791 9.332 -5.114 1.00 94.12 132 SER A CA 1
ATOM 1094 C C . SER A 1 132 ? 6.256 8.073 -5.848 1.00 94.12 132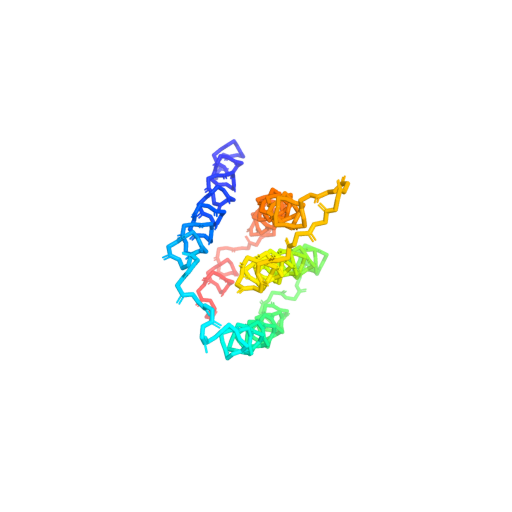 SER A C 1
ATOM 1096 O O . SER A 1 132 ? 6.933 8.166 -6.875 1.00 94.12 132 SER A O 1
ATOM 1098 N N . MET A 1 133 ? 5.836 6.891 -5.384 1.00 96.06 133 MET A N 1
ATOM 1099 C CA . MET A 1 133 ? 6.170 5.614 -6.022 1.00 96.06 133 MET A CA 1
ATOM 1100 C C . MET A 1 133 ? 5.658 5.543 -7.470 1.00 96.06 133 MET A C 1
ATOM 1102 O O . MET A 1 133 ? 6.375 5.077 -8.358 1.00 96.06 133 MET A O 1
ATOM 1106 N N . ARG A 1 134 ? 4.428 6.001 -7.739 1.00 94.19 134 ARG A N 1
ATOM 1107 C CA . ARG A 1 134 ? 3.836 5.991 -9.088 1.00 94.19 134 ARG A CA 1
ATOM 1108 C C . ARG A 1 134 ? 4.560 6.930 -10.044 1.00 94.19 134 ARG A C 1
ATOM 1110 O O . ARG A 1 134 ? 4.825 6.539 -11.181 1.00 94.19 134 ARG A O 1
ATOM 1117 N N . LEU A 1 135 ? 4.923 8.126 -9.587 1.00 93.75 135 LEU A N 1
ATOM 1118 C CA . LEU A 1 135 ? 5.705 9.072 -10.382 1.00 93.75 135 LEU A CA 1
ATOM 1119 C C . LEU A 1 135 ? 7.104 8.524 -10.692 1.00 93.75 135 LEU A C 1
ATOM 1121 O O . LEU A 1 135 ? 7.565 8.636 -11.829 1.00 93.75 135 LEU A O 1
ATOM 1125 N N . ALA A 1 136 ? 7.752 7.864 -9.728 1.00 94.31 136 ALA A N 1
ATOM 1126 C CA . ALA A 1 136 ? 9.037 7.207 -9.954 1.00 94.31 136 ALA A CA 1
ATOM 1127 C C . ALA A 1 136 ? 8.938 6.031 -10.935 1.00 94.31 136 ALA A C 1
ATOM 1129 O O . ALA A 1 136 ? 9.776 5.921 -11.827 1.00 94.31 136 ALA A O 1
ATOM 1130 N N . LEU A 1 137 ? 7.889 5.203 -10.839 1.00 93.56 137 LEU A N 1
ATOM 1131 C CA . LEU A 1 137 ? 7.638 4.134 -11.809 1.00 93.56 137 LEU A CA 1
ATOM 1132 C C . LEU A 1 137 ? 7.459 4.697 -13.220 1.00 93.56 137 LEU A C 1
ATOM 1134 O O . LEU A 1 137 ? 8.034 4.171 -14.166 1.00 93.56 137 LEU A O 1
ATOM 1138 N N . PHE A 1 138 ? 6.688 5.774 -13.374 1.00 92.19 138 PHE A N 1
ATOM 1139 C CA . PHE A 1 138 ? 6.517 6.408 -14.677 1.00 92.19 138 PHE A CA 1
ATOM 1140 C C . PHE A 1 138 ? 7.841 6.940 -15.231 1.00 92.19 138 PHE A C 1
ATOM 1142 O O . PHE A 1 138 ? 8.166 6.684 -16.390 1.00 92.19 138 PHE A O 1
ATOM 1149 N N . ARG A 1 139 ? 8.616 7.649 -14.400 1.00 92.00 139 ARG A N 1
ATOM 1150 C CA . ARG A 1 139 ? 9.945 8.144 -14.775 1.00 92.00 139 ARG A CA 1
ATOM 1151 C C . ARG A 1 139 ? 10.867 7.002 -15.200 1.00 92.00 139 ARG A C 1
ATOM 1153 O O . ARG A 1 139 ? 11.631 7.174 -16.139 1.00 92.00 139 ARG A O 1
ATOM 1160 N N . PHE A 1 140 ? 10.808 5.864 -14.519 1.00 93.62 140 PHE A N 1
ATOM 1161 C CA . PHE A 1 140 ? 11.583 4.689 -14.889 1.00 93.62 140 PHE A CA 1
ATOM 1162 C C . PHE A 1 140 ? 11.118 4.122 -16.237 1.00 93.62 140 PHE A C 1
ATOM 1164 O O . PHE A 1 140 ? 11.912 4.028 -17.165 1.00 93.62 140 PHE A O 1
ATOM 1171 N N . LEU A 1 141 ? 9.819 3.848 -16.397 1.00 92.56 141 LEU A N 1
ATOM 1172 C CA . LEU A 1 141 ? 9.252 3.292 -17.632 1.00 92.56 141 LEU A CA 1
ATOM 1173 C C . LEU A 1 141 ? 9.482 4.181 -18.861 1.00 92.56 141 LEU A C 1
ATOM 1175 O O . LEU A 1 141 ? 9.590 3.660 -19.969 1.00 92.56 141 LEU A O 1
ATOM 1179 N N . SER A 1 142 ? 9.554 5.504 -18.698 1.00 91.50 142 SER A N 1
ATOM 1180 C CA . SER A 1 142 ? 9.801 6.424 -19.814 1.00 91.50 142 SER A CA 1
ATOM 1181 C C . SER A 1 142 ? 11.227 6.351 -20.367 1.00 91.50 142 SER A C 1
ATOM 1183 O O . SER A 1 142 ? 11.437 6.756 -21.509 1.00 91.50 142 SER A O 1
ATOM 1185 N N . ARG A 1 143 ? 12.185 5.812 -19.598 1.00 90.75 143 ARG A N 1
ATOM 1186 C CA . ARG A 1 143 ? 13.566 5.566 -20.047 1.00 90.75 143 ARG A CA 1
ATOM 1187 C C . ARG A 1 143 ? 13.708 4.295 -20.876 1.00 90.75 143 ARG A C 1
ATOM 1189 O O . ARG A 1 143 ? 14.623 4.206 -21.679 1.00 90.75 143 ARG A O 1
ATOM 1196 N N . LEU A 1 144 ? 12.790 3.353 -20.695 1.00 92.31 144 LEU A N 1
ATOM 1197 C CA . LEU A 1 144 ? 12.885 2.015 -21.263 1.00 92.31 144 LEU A CA 1
ATOM 1198 C C . LEU A 1 144 ? 12.382 1.950 -22.705 1.00 92.31 144 LEU A C 1
ATOM 1200 O O . LEU A 1 144 ? 11.456 2.678 -23.096 1.00 92.31 144 LEU A O 1
ATOM 1204 N N . THR A 1 145 ? 12.919 1.001 -23.465 1.00 92.12 145 THR A N 1
ATOM 1205 C CA . THR A 1 145 ? 12.366 0.559 -24.749 1.00 92.12 145 THR A CA 1
ATOM 1206 C C . THR A 1 145 ? 10.994 -0.097 -24.566 1.00 92.12 145 THR A C 1
ATOM 1208 O O . THR A 1 145 ? 10.561 -0.416 -23.457 1.00 92.12 145 THR A O 1
ATOM 1211 N N . LEU A 1 146 ? 10.259 -0.297 -25.664 1.00 91.06 146 LEU A N 1
ATOM 1212 C CA . LEU A 1 146 ? 8.943 -0.933 -25.599 1.00 91.06 146 LEU A CA 1
ATOM 1213 C C . LEU A 1 146 ? 9.012 -2.361 -25.032 1.00 91.06 146 LEU A C 1
ATOM 1215 O O . LEU A 1 146 ? 8.160 -2.720 -24.222 1.00 91.06 146 LEU A O 1
ATOM 1219 N N . GLU A 1 147 ? 10.009 -3.150 -25.432 1.00 89.12 147 GLU A N 1
ATOM 1220 C CA . GLU A 1 147 ? 10.154 -4.536 -24.974 1.00 89.12 147 GLU A CA 1
ATOM 1221 C C . GLU A 1 147 ? 10.519 -4.602 -23.488 1.00 89.12 147 GLU A C 1
ATOM 1223 O O . GLU A 1 147 ? 9.862 -5.309 -22.729 1.00 89.12 147 GLU A O 1
ATOM 1228 N N . GLU A 1 148 ? 11.439 -3.757 -23.021 1.00 90.50 148 GLU A N 1
ATOM 1229 C CA . GLU A 1 148 ? 11.763 -3.661 -21.591 1.00 90.50 148 GLU A CA 1
ATOM 1230 C C . GLU A 1 148 ? 10.556 -3.221 -20.751 1.00 90.50 148 GLU A C 1
ATOM 1232 O O . GLU A 1 148 ? 10.307 -3.776 -19.679 1.00 90.50 148 GLU A O 1
ATOM 1237 N N . ARG A 1 149 ? 9.745 -2.265 -21.234 1.00 91.38 149 ARG A N 1
ATOM 1238 C CA . ARG A 1 149 ? 8.495 -1.886 -20.547 1.00 91.38 149 ARG A CA 1
ATOM 1239 C C . ARG A 1 149 ? 7.533 -3.058 -20.445 1.00 91.38 149 ARG A C 1
ATOM 1241 O O . ARG A 1 149 ? 6.903 -3.212 -19.402 1.00 91.38 149 ARG A O 1
ATOM 1248 N N . LYS A 1 150 ? 7.388 -3.862 -21.504 1.00 88.81 150 LYS A N 1
ATOM 1249 C CA . LYS A 1 150 ? 6.534 -5.057 -21.476 1.00 88.81 150 LYS A CA 1
ATOM 1250 C C . LYS A 1 150 ? 7.049 -6.052 -20.442 1.00 88.81 150 LYS A C 1
ATOM 1252 O O . LYS A 1 150 ? 6.253 -6.515 -19.633 1.00 88.81 150 LYS A O 1
ATOM 1257 N N . THR A 1 151 ? 8.353 -6.310 -20.407 1.00 86.31 151 THR A N 1
ATOM 1258 C CA . THR A 1 151 ? 8.966 -7.186 -19.401 1.00 86.31 151 THR A CA 1
ATOM 1259 C C . THR A 1 151 ? 8.693 -6.693 -17.983 1.00 86.31 151 THR A C 1
ATOM 1261 O O . THR A 1 151 ? 8.212 -7.459 -17.148 1.00 86.31 151 THR A O 1
ATOM 1264 N N . VAL A 1 152 ? 8.896 -5.400 -17.715 1.00 86.75 152 VAL A N 1
ATOM 1265 C CA . VAL A 1 152 ? 8.641 -4.802 -16.393 1.00 86.75 152 VAL A CA 1
ATOM 1266 C C . VAL A 1 152 ? 7.157 -4.837 -16.010 1.00 86.75 152 VAL A C 1
ATOM 1268 O O . VAL A 1 152 ? 6.829 -5.114 -14.860 1.00 86.75 152 VAL A O 1
ATOM 1271 N N . LEU A 1 153 ? 6.244 -4.540 -16.940 1.00 86.12 153 LEU A N 1
ATOM 1272 C CA . LEU A 1 153 ? 4.807 -4.459 -16.648 1.00 86.12 153 LEU A CA 1
ATOM 1273 C C . LEU A 1 153 ? 4.131 -5.828 -16.558 1.00 86.12 153 LEU A C 1
ATOM 1275 O O . LEU A 1 153 ? 3.189 -5.990 -15.782 1.00 86.12 153 LEU A O 1
ATOM 1279 N N . TYR A 1 154 ? 4.585 -6.800 -17.347 1.00 84.81 154 TYR A N 1
ATOM 1280 C CA . TYR A 1 154 ? 4.000 -8.138 -17.383 1.00 84.81 154 TYR A CA 1
ATOM 1281 C C . TYR A 1 154 ? 4.740 -9.148 -16.508 1.00 84.81 154 TYR A C 1
ATOM 1283 O O . TYR A 1 154 ? 4.244 -10.265 -16.367 1.00 84.81 154 TYR A O 1
ATOM 1291 N N . ASN A 1 155 ? 5.878 -8.771 -15.911 1.00 68.75 155 ASN A N 1
ATOM 1292 C CA . ASN A 1 155 ? 6.800 -9.696 -15.246 1.00 68.75 155 ASN A CA 1
ATOM 1293 C C . ASN A 1 155 ? 7.130 -10.904 -16.145 1.00 68.75 155 ASN A C 1
ATOM 1295 O O . ASN A 1 155 ? 7.059 -12.047 -15.692 1.00 68.75 155 ASN A O 1
ATOM 1299 N N . ARG A 1 156 ? 7.408 -10.640 -17.429 1.00 57.59 156 ARG A N 1
ATOM 1300 C CA . ARG A 1 156 ? 7.695 -11.643 -18.467 1.00 57.59 156 ARG A CA 1
ATOM 1301 C C . ARG A 1 156 ? 9.080 -11.464 -19.058 1.00 57.59 156 ARG A C 1
ATOM 1303 O O . ARG A 1 156 ? 9.450 -10.298 -19.320 1.00 57.59 156 ARG A O 1
#

Foldseek 3Di:
DDPVVLLVVLLVQLVVVLCVLVVVLVVCAPVCLVPLVVVLVVVVVVLVVVVVVLVVLLVLLCVLPVPPPVLSVQLSVLVVQLSVLSNQLSVLSSQLSNCVSVVDDDPVDNSNVVSVVSSVVSSVSNSVSSSSSSVSVVVSLVVDDPVSNCCSVVVD

pLDDT: mean 90.96, std 6.1, range [57.59, 97.31]

Secondary structure (DSSP, 8-state):
--HHHHHHHHHHHHHHHHHHHHHHHHHHTTT-GGG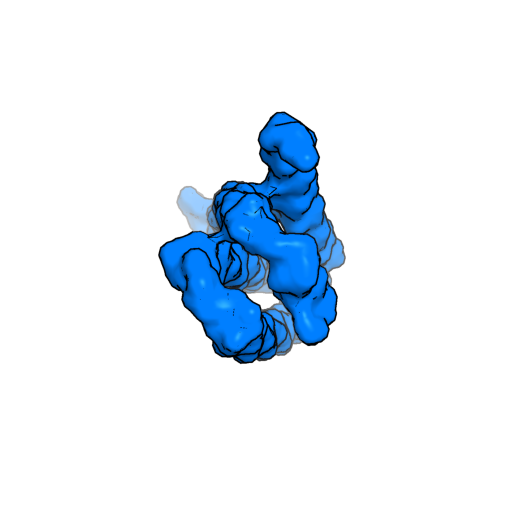HHHHHHHHHHHHHHHHHHHHHHHHHHHHH--S-HHHHHHHHHHHHHHHHHHHHHHHHHHHHHHHHHTT---SS--HHHHHHHHHHHHHHHHHHHHHHHHHHHHHHHHHS-HHHHHHHHHT-

Sequence (156 aa):
MDPQSVARQALQDGQRLKEYTQGKMIAWNGKVCNGLQDLKRDTESRFQMILQANQHLQTNMARHVPEHEAERSLYFQLRRERDAELYAAWMAYFAWQEASCQGRTAWFSDPVAEQKEHWRRRMEGLEKSVLSMRLALFRFLSRLTLEERKTVLYNR